Protein AF-A0A3B9J6P8-F1 (afdb_monomer_lite)

Radius of gyration: 51.51 Å; chains: 1; bounding box: 98×32×137 Å

Structure (mmCIF, N/CA/C/O backbone):
data_AF-A0A3B9J6P8-F1
#
_entry.id   AF-A0A3B9J6P8-F1
#
loop_
_atom_site.group_PDB
_atom_site.id
_atom_site.type_symbol
_atom_site.label_atom_id
_atom_site.label_alt_id
_atom_site.label_comp_id
_atom_site.label_asym_id
_atom_site.label_entity_id
_atom_site.label_seq_id
_atom_site.pdbx_PDB_ins_code
_atom_site.Cartn_x
_atom_site.Cartn_y
_atom_site.Cartn_z
_atom_site.occupancy
_atom_site.B_iso_or_equiv
_atom_site.auth_seq_id
_atom_site.auth_comp_id
_atom_site.auth_asym_id
_atom_site.auth_atom_id
_atom_site.pdbx_PDB_model_num
ATOM 1 N N . LEU A 1 1 ? -4.010 6.032 -3.153 1.00 83.81 1 LEU A N 1
ATOM 2 C CA . LEU A 1 1 ? -2.867 5.109 -3.353 1.00 83.81 1 LEU A CA 1
ATOM 3 C C . LEU A 1 1 ? -3.233 3.977 -4.301 1.00 83.81 1 LEU A C 1
ATOM 5 O O . LEU A 1 1 ? -2.579 3.874 -5.319 1.00 83.81 1 LEU A O 1
ATOM 9 N N . GLN A 1 2 ? -4.322 3.237 -4.071 1.00 87.56 2 GLN A N 1
ATOM 10 C CA . GLN A 1 2 ? -4.786 2.187 -4.998 1.00 87.56 2 GLN A CA 1
ATOM 11 C C . GLN A 1 2 ? -5.022 2.677 -6.438 1.00 87.56 2 GLN A C 1
ATOM 13 O O . GLN A 1 2 ? -4.562 2.046 -7.379 1.00 87.56 2 GLN A O 1
ATOM 18 N N . ASP A 1 3 ? -5.661 3.837 -6.624 1.00 93.69 3 ASP A N 1
ATOM 19 C CA . ASP A 1 3 ? -5.837 4.402 -7.973 1.00 93.69 3 ASP A CA 1
ATOM 20 C C . ASP A 1 3 ? -4.525 4.864 -8.614 1.00 93.69 3 ASP A C 1
ATOM 22 O O . ASP A 1 3 ? -4.434 4.914 -9.834 1.00 93.69 3 ASP A O 1
ATOM 26 N N . ARG A 1 4 ? -3.525 5.239 -7.802 1.00 89.88 4 ARG A N 1
ATOM 27 C CA . ARG A 1 4 ? -2.183 5.579 -8.297 1.00 89.88 4 ARG A CA 1
ATOM 28 C C . ARG A 1 4 ? -1.447 4.306 -8.707 1.00 89.88 4 ARG A C 1
ATOM 30 O O . ARG A 1 4 ? -0.990 4.246 -9.832 1.00 89.88 4 ARG A O 1
ATOM 37 N N . LEU A 1 5 ? -1.467 3.274 -7.865 1.00 93.62 5 LEU A N 1
ATOM 38 C CA . LEU A 1 5 ? -0.917 1.950 -8.160 1.00 93.62 5 LEU A CA 1
ATOM 39 C C . LEU A 1 5 ? -1.495 1.370 -9.458 1.00 93.62 5 LEU A C 1
ATOM 41 O O . LEU A 1 5 ? -0.743 1.018 -10.352 1.00 93.62 5 LEU A O 1
ATOM 45 N N . LYS A 1 6 ? -2.821 1.403 -9.636 1.00 94.88 6 LYS A N 1
ATOM 46 C CA . LYS A 1 6 ? -3.465 0.956 -10.885 1.00 94.88 6 LYS A CA 1
ATOM 47 C C . LYS A 1 6 ? -3.073 1.770 -12.118 1.00 94.88 6 LYS A C 1
ATOM 49 O O . LYS A 1 6 ? -3.247 1.288 -13.234 1.00 94.88 6 LYS A O 1
ATOM 54 N N . ARG A 1 7 ? -2.666 3.032 -11.949 1.00 95.50 7 ARG A N 1
ATOM 55 C CA . ARG A 1 7 ? -2.154 3.848 -13.058 1.00 95.50 7 ARG A CA 1
ATOM 56 C C . ARG A 1 7 ? -0.721 3.456 -13.385 1.00 95.50 7 ARG A C 1
ATOM 58 O O . ARG A 1 7 ? -0.474 3.141 -14.539 1.00 95.50 7 ARG A O 1
ATOM 65 N N . GLU A 1 8 ? 0.142 3.360 -12.380 1.00 94.31 8 GLU A N 1
ATOM 66 C CA . GLU A 1 8 ? 1.531 2.912 -12.543 1.00 94.31 8 GLU A CA 1
ATOM 67 C C . GLU A 1 8 ? 1.624 1.511 -13.157 1.00 94.31 8 GLU A C 1
ATOM 69 O O . GLU A 1 8 ? 2.434 1.282 -14.037 1.00 94.31 8 GLU A O 1
ATOM 74 N N . GLU A 1 9 ? 0.754 0.567 -12.782 1.00 93.50 9 GLU A N 1
ATOM 75 C CA . GLU A 1 9 ? 0.711 -0.765 -13.410 1.00 93.50 9 GLU A CA 1
ATOM 76 C C . GLU A 1 9 ? 0.417 -0.693 -14.919 1.00 93.50 9 GLU A C 1
ATOM 78 O O . GLU A 1 9 ? 0.958 -1.465 -15.719 1.00 93.50 9 GLU A O 1
ATOM 83 N N . ARG A 1 10 ? -0.449 0.242 -15.329 1.00 96.31 10 ARG A N 1
ATOM 84 C CA . ARG A 1 10 ? -0.755 0.469 -16.747 1.00 96.31 10 ARG A CA 1
ATOM 85 C C . ARG A 1 10 ? 0.401 1.162 -17.455 1.00 96.31 10 ARG A C 1
ATOM 87 O O . ARG A 1 10 ? 0.676 0.795 -18.592 1.00 96.31 10 ARG A O 1
ATOM 94 N N . GLU A 1 11 ? 1.039 2.133 -16.807 1.00 93.75 11 GLU A N 1
ATOM 95 C CA . GLU A 1 11 ? 2.226 2.824 -17.325 1.00 93.75 11 GLU A CA 1
ATOM 96 C C . GLU A 1 11 ? 3.387 1.840 -17.484 1.00 93.75 11 GLU A C 1
ATOM 98 O O . GLU A 1 11 ? 3.867 1.675 -18.596 1.00 93.75 11 GLU A O 1
ATOM 103 N N . LEU A 1 12 ? 3.693 1.023 -16.471 1.00 96.56 12 LEU A N 1
ATOM 104 C CA . LEU A 1 12 ? 4.683 -0.055 -16.551 1.00 96.56 12 LEU A CA 1
ATOM 105 C C . LEU A 1 12 ? 4.418 -0.996 -17.733 1.00 96.56 12 LEU A C 1
ATOM 107 O O . LEU A 1 12 ? 5.342 -1.396 -18.438 1.00 96.56 12 LEU A O 1
ATOM 111 N N . THR A 1 13 ? 3.153 -1.356 -17.969 1.00 95.94 13 THR A N 1
ATOM 112 C CA . THR A 1 13 ? 2.787 -2.200 -19.116 1.00 95.94 13 THR A CA 1
ATOM 113 C C . THR A 1 13 ? 3.121 -1.512 -20.443 1.00 95.94 13 THR A C 1
ATOM 115 O O . THR A 1 13 ? 3.618 -2.160 -21.364 1.00 95.94 13 THR A O 1
ATOM 118 N N . GLN A 1 14 ? 2.857 -0.209 -20.556 1.00 95.44 14 GLN A N 1
ATOM 119 C CA . GLN A 1 14 ? 3.177 0.580 -21.748 1.00 95.44 14 GLN A CA 1
ATOM 120 C C . GLN A 1 14 ? 4.691 0.739 -21.922 1.00 95.44 14 GLN A C 1
ATOM 122 O O . GLN A 1 14 ? 5.202 0.454 -23.006 1.00 95.44 14 GLN A O 1
ATOM 127 N N . ASP A 1 15 ? 5.407 1.081 -20.852 1.00 95.06 15 ASP A N 1
ATOM 128 C CA . ASP A 1 15 ? 6.862 1.247 -20.836 1.00 95.06 15 ASP A CA 1
ATOM 129 C C . ASP A 1 15 ? 7.568 -0.056 -21.227 1.00 95.06 15 ASP A C 1
ATOM 131 O O . ASP A 1 15 ? 8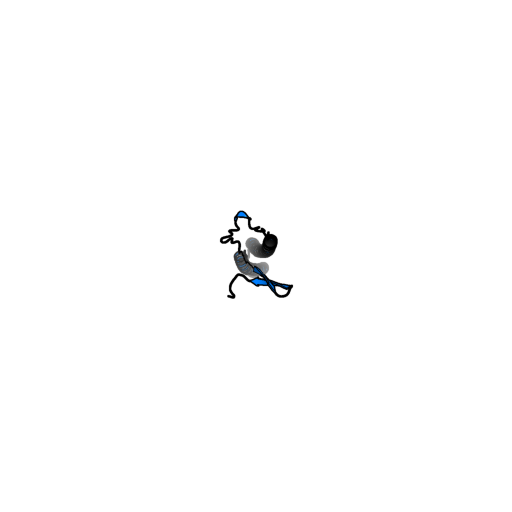.531 -0.054 -21.993 1.00 95.06 15 ASP A O 1
ATOM 135 N N . GLN A 1 16 ? 7.058 -1.203 -20.764 1.00 95.69 16 GLN A N 1
ATOM 136 C CA . GLN A 1 16 ? 7.595 -2.519 -21.107 1.00 95.69 16 GLN A CA 1
ATOM 137 C C . GLN A 1 16 ? 7.430 -2.826 -22.600 1.00 95.69 16 GLN A C 1
ATOM 139 O O . GLN A 1 16 ? 8.340 -3.378 -23.227 1.00 95.69 16 GLN A O 1
ATOM 144 N N . VAL A 1 17 ? 6.278 -2.468 -23.177 1.00 97.12 17 VAL A N 1
ATOM 145 C CA . VAL A 1 17 ? 6.027 -2.604 -24.618 1.00 97.12 17 VAL A CA 1
ATOM 146 C C . VAL A 1 17 ? 6.960 -1.689 -25.407 1.00 97.12 17 VAL A C 1
ATOM 148 O O . VAL A 1 17 ? 7.572 -2.145 -26.374 1.00 97.12 17 VAL A O 1
ATOM 151 N N . GLU A 1 18 ? 7.116 -0.433 -24.990 1.00 94.19 18 GLU A N 1
ATOM 152 C CA . GLU A 1 18 ? 8.016 0.522 -25.637 1.00 94.19 18 GLU A CA 1
ATOM 153 C C . GLU A 1 18 ? 9.482 0.074 -25.557 1.00 94.19 18 GLU A C 1
ATOM 155 O O . GLU A 1 18 ? 10.196 0.089 -26.563 1.00 94.19 18 GLU A O 1
ATOM 160 N N . TYR A 1 19 ? 9.933 -0.393 -24.392 1.00 96.00 19 TYR A N 1
ATOM 161 C CA . TYR A 1 19 ? 11.274 -0.934 -24.206 1.00 96.00 19 TYR A CA 1
ATOM 162 C C . TYR A 1 19 ? 11.535 -2.127 -25.130 1.00 96.00 19 TYR A C 1
ATOM 164 O O . TYR A 1 19 ? 12.565 -2.171 -25.808 1.00 96.00 19 TYR A O 1
ATOM 172 N N . GLU A 1 20 ? 10.603 -3.081 -25.208 1.00 95.56 20 GLU A N 1
ATOM 173 C CA . GLU A 1 20 ? 10.752 -4.233 -26.097 1.00 95.56 20 GLU A CA 1
ATOM 174 C C . GLU A 1 20 ? 10.767 -3.813 -27.572 1.00 95.56 20 GLU A C 1
ATOM 176 O O . GLU A 1 20 ? 11.619 -4.293 -28.324 1.00 95.56 20 GLU A O 1
ATOM 181 N N . GLN A 1 21 ? 9.917 -2.867 -27.990 1.00 95.50 21 GLN A N 1
ATOM 182 C CA . GLN A 1 21 ? 9.957 -2.302 -29.344 1.00 95.50 21 GLN A CA 1
ATOM 183 C C . GLN A 1 21 ? 11.319 -1.664 -29.652 1.00 95.50 21 GLN A C 1
ATOM 185 O O . GLN A 1 21 ? 11.966 -2.049 -30.629 1.00 95.50 21 GLN A O 1
ATOM 190 N N . ARG A 1 22 ? 11.821 -0.774 -28.787 1.00 92.81 22 ARG A N 1
ATOM 191 C CA . ARG A 1 22 ? 13.132 -0.119 -28.962 1.00 92.81 22 ARG A CA 1
ATOM 192 C C . ARG A 1 22 ? 14.288 -1.122 -28.980 1.00 92.81 22 ARG A C 1
ATOM 194 O O . ARG A 1 22 ? 15.213 -0.999 -29.781 1.00 92.81 22 ARG A O 1
ATOM 201 N N . LYS A 1 23 ? 14.212 -2.178 -28.172 1.00 93.56 23 LYS A N 1
ATOM 202 C CA . LYS A 1 23 ? 15.186 -3.281 -28.146 1.00 93.56 23 LYS A CA 1
ATOM 203 C C . LYS A 1 23 ? 15.147 -4.139 -29.413 1.00 93.56 23 LYS A C 1
ATOM 205 O O . LYS A 1 23 ? 16.179 -4.661 -29.842 1.00 93.56 23 LYS A O 1
ATOM 210 N N . TRP A 1 24 ? 13.978 -4.338 -30.022 1.00 93.31 24 TRP A N 1
ATOM 211 C CA . TRP A 1 24 ? 13.874 -4.967 -31.344 1.00 93.31 24 TRP A CA 1
ATOM 212 C C . TRP A 1 24 ? 14.459 -4.070 -32.437 1.00 93.31 24 TRP A C 1
ATOM 214 O O . TRP A 1 24 ? 15.231 -4.556 -33.266 1.00 93.31 24 TRP A O 1
ATOM 224 N N . GLU A 1 25 ? 14.176 -2.767 -32.402 1.00 89.06 25 GLU A N 1
ATOM 225 C CA . GLU A 1 25 ? 14.756 -1.793 -33.333 1.00 89.06 25 GLU A CA 1
ATOM 226 C C . GLU A 1 25 ? 16.282 -1.709 -33.226 1.00 89.06 25 GLU A C 1
ATOM 228 O O . GLU A 1 25 ? 16.973 -1.633 -34.244 1.00 89.06 25 GLU A O 1
ATOM 233 N N . GLU A 1 26 ? 16.827 -1.750 -32.010 1.00 89.25 26 GLU A N 1
ATOM 234 C CA . GLU A 1 26 ? 18.269 -1.761 -31.769 1.00 89.25 26 GLU A CA 1
ATOM 235 C C . GLU A 1 26 ? 18.925 -3.008 -32.372 1.00 89.25 26 GLU A C 1
ATOM 237 O O . GLU A 1 26 ? 19.916 -2.887 -33.095 1.00 89.25 26 GLU A O 1
ATOM 242 N N . ARG A 1 27 ? 18.332 -4.192 -32.159 1.00 88.88 27 ARG A N 1
ATOM 243 C CA . ARG A 1 27 ? 18.803 -5.461 -32.742 1.00 88.88 27 ARG A CA 1
ATOM 244 C C . ARG A 1 27 ? 18.759 -5.454 -34.268 1.00 88.88 27 ARG A C 1
ATOM 246 O O . ARG A 1 27 ? 19.737 -5.846 -34.904 1.00 88.88 27 ARG A O 1
ATOM 253 N N . GLY A 1 28 ? 17.658 -4.984 -34.857 1.00 86.88 28 GLY A N 1
ATOM 254 C CA . GLY A 1 28 ? 17.525 -4.858 -36.310 1.00 86.88 28 GLY A CA 1
ATOM 255 C C . GLY A 1 28 ? 18.555 -3.889 -36.890 1.00 86.88 28 GLY A C 1
ATOM 256 O O . GLY A 1 28 ? 19.238 -4.202 -37.864 1.00 86.88 28 GLY A O 1
ATOM 257 N N . ASN A 1 29 ? 18.752 -2.745 -36.234 1.00 81.31 29 ASN A N 1
ATOM 258 C CA . ASN A 1 29 ? 19.746 -1.765 -36.650 1.00 81.31 29 ASN A CA 1
ATOM 259 C C . ASN A 1 29 ? 21.170 -2.340 -36.561 1.00 81.31 29 ASN A C 1
ATOM 261 O O . ASN A 1 29 ? 21.941 -2.146 -37.497 1.00 81.31 29 ASN A O 1
ATOM 265 N N . LEU A 1 30 ? 21.504 -3.078 -35.493 1.00 82.62 30 LEU A N 1
ATOM 266 C CA . LEU A 1 30 ? 22.800 -3.751 -35.323 1.00 82.62 30 LEU A CA 1
ATOM 267 C C . LEU A 1 30 ? 23.078 -4.763 -36.446 1.00 82.62 30 LEU A C 1
ATOM 269 O O . LEU A 1 30 ? 24.187 -4.794 -36.982 1.00 82.62 30 LEU A O 1
ATOM 273 N N . ALA A 1 31 ? 22.067 -5.533 -36.855 1.00 85.75 31 ALA A N 1
ATOM 274 C CA . ALA A 1 31 ? 22.174 -6.457 -37.983 1.00 85.75 31 ALA A CA 1
ATOM 275 C C . ALA A 1 31 ? 22.442 -5.726 -39.313 1.00 85.75 31 ALA A C 1
ATOM 277 O O . ALA A 1 31 ? 23.321 -6.133 -40.073 1.00 85.75 31 ALA A O 1
ATOM 278 N N . GLU A 1 32 ? 21.751 -4.610 -39.572 1.00 80.06 32 GLU A N 1
ATOM 279 C CA . GLU A 1 32 ? 21.990 -3.778 -40.762 1.00 80.06 32 GLU A CA 1
ATOM 280 C C . GLU A 1 32 ? 23.409 -3.190 -40.795 1.00 80.06 32 GLU A C 1
ATOM 282 O O . GLU A 1 32 ? 24.016 -3.085 -41.860 1.00 80.06 32 GLU A O 1
ATOM 287 N N . ILE A 1 33 ? 23.966 -2.823 -39.638 1.00 81.62 33 ILE A N 1
ATOM 288 C CA . ILE A 1 33 ? 25.347 -2.332 -39.538 1.00 81.62 33 ILE A CA 1
ATOM 289 C C . ILE A 1 33 ? 26.331 -3.447 -39.860 1.00 81.62 33 ILE A C 1
ATOM 291 O O . ILE A 1 33 ? 27.233 -3.225 -40.667 1.00 81.62 33 ILE A O 1
ATOM 295 N N . GLY A 1 34 ? 26.129 -4.637 -39.285 1.00 82.50 34 GLY A N 1
ATOM 296 C CA . GLY A 1 34 ? 26.920 -5.822 -39.609 1.00 82.50 34 GLY A CA 1
ATOM 297 C C . GLY A 1 34 ? 26.922 -6.088 -41.114 1.00 82.50 34 GLY A C 1
ATOM 298 O O . GLY A 1 34 ? 27.988 -6.157 -41.718 1.00 82.50 34 GLY A O 1
ATOM 299 N N . ALA A 1 35 ? 25.745 -6.107 -41.745 1.00 83.50 35 ALA A N 1
ATOM 300 C CA . ALA A 1 35 ? 25.618 -6.248 -43.197 1.00 83.50 35 ALA A CA 1
ATOM 301 C C . ALA A 1 35 ? 26.368 -5.145 -43.972 1.00 83.50 35 ALA A C 1
ATOM 303 O O . ALA A 1 35 ? 27.085 -5.444 -44.930 1.00 83.50 35 ALA A O 1
ATOM 304 N N . SER A 1 36 ? 26.284 -3.887 -43.518 1.00 78.88 36 SER A N 1
ATOM 305 C CA . SER A 1 36 ? 26.961 -2.754 -44.165 1.00 78.88 36 SER A CA 1
ATOM 306 C C . SER A 1 36 ? 28.493 -2.828 -44.092 1.00 78.88 36 SER A C 1
ATOM 308 O O . SER A 1 36 ? 29.165 -2.375 -45.019 1.00 78.88 36 SER A O 1
ATOM 310 N N . VAL A 1 37 ? 29.054 -3.435 -43.036 1.00 82.81 37 VAL A N 1
ATOM 311 C CA . VAL A 1 37 ? 30.502 -3.684 -42.893 1.00 82.81 37 VAL A CA 1
ATOM 312 C C . VAL A 1 37 ? 30.977 -4.747 -43.889 1.00 82.81 37 VAL A C 1
ATOM 314 O O . VAL A 1 37 ? 32.082 -4.637 -44.414 1.00 82.81 37 VAL A O 1
ATOM 317 N N . PHE A 1 38 ? 30.122 -5.715 -44.230 1.00 84.62 38 PHE A N 1
ATOM 318 C CA . PHE A 1 38 ? 30.382 -6.723 -45.267 1.00 84.62 38 PHE A CA 1
ATOM 319 C C . PHE A 1 38 ? 30.033 -6.255 -46.693 1.00 84.62 38 PHE A C 1
ATOM 321 O O . PHE A 1 38 ? 30.030 -7.058 -47.624 1.00 84.62 38 PHE A O 1
ATOM 328 N N . GLY A 1 39 ? 29.745 -4.964 -46.892 1.00 76.44 39 GLY A N 1
ATOM 329 C CA . GLY A 1 39 ? 29.446 -4.390 -48.209 1.00 76.44 39 GLY A CA 1
ATOM 330 C C . GLY A 1 39 ? 28.025 -4.651 -48.721 1.00 76.44 39 GLY A C 1
ATOM 331 O O . GLY A 1 39 ? 27.720 -4.313 -49.863 1.00 76.44 39 GLY A O 1
ATOM 332 N N . ILE A 1 40 ? 27.140 -5.210 -47.890 1.00 78.19 40 ILE A N 1
ATOM 333 C CA . ILE A 1 40 ? 25.738 -5.467 -48.228 1.00 78.19 40 ILE A CA 1
ATOM 334 C C . ILE A 1 40 ? 24.882 -4.311 -47.686 1.00 78.19 40 ILE A C 1
ATOM 336 O O . ILE A 1 40 ? 24.722 -4.147 -46.479 1.00 78.19 40 ILE A O 1
ATOM 340 N N . GLY A 1 41 ? 24.306 -3.501 -48.581 1.00 76.00 41 GLY A N 1
ATOM 341 C CA . GLY A 1 41 ? 23.376 -2.418 -48.226 1.00 76.00 41 GLY A CA 1
ATOM 342 C C . GLY A 1 41 ? 24.005 -1.020 -48.098 1.00 76.00 41 GLY A C 1
ATOM 343 O O . GLY A 1 41 ? 25.069 -0.737 -48.644 1.00 76.00 41 GLY A O 1
ATOM 344 N N . ARG A 1 42 ? 23.298 -0.093 -47.430 1.00 76.56 42 ARG A N 1
ATOM 345 C CA . ARG A 1 42 ? 23.708 1.323 -47.289 1.00 76.56 42 ARG A CA 1
ATOM 346 C C . ARG A 1 42 ? 24.636 1.520 -46.084 1.00 76.56 42 ARG A C 1
ATOM 348 O O . ARG A 1 42 ? 24.393 0.958 -45.021 1.00 76.56 42 ARG A O 1
ATOM 355 N N . LYS A 1 43 ? 25.648 2.391 -46.219 1.00 73.44 43 LYS A N 1
ATOM 356 C CA . LYS A 1 43 ? 26.529 2.794 -45.106 1.00 73.44 43 LYS A CA 1
ATOM 357 C C . LYS A 1 43 ? 25.710 3.474 -44.003 1.00 73.44 43 LYS A C 1
ATOM 359 O O . LYS A 1 43 ? 25.051 4.479 -44.265 1.00 73.44 43 LYS A O 1
ATOM 364 N N . LYS A 1 44 ? 25.764 2.949 -42.777 1.00 72.81 44 LYS A N 1
ATOM 365 C CA . LYS A 1 44 ? 25.110 3.548 -41.603 1.00 72.81 44 LYS A CA 1
ATOM 366 C C . LYS A 1 44 ? 26.102 4.308 -40.726 1.00 72.81 44 LYS A C 1
ATOM 368 O O . LYS A 1 44 ? 27.239 3.884 -40.551 1.00 72.81 44 LYS A O 1
ATOM 373 N N . SER A 1 45 ? 25.652 5.433 -40.163 1.00 76.50 45 SER A N 1
ATOM 374 C CA . SER A 1 45 ? 26.449 6.241 -39.233 1.00 76.50 45 SER A CA 1
ATOM 375 C C . SER A 1 45 ? 26.497 5.607 -37.841 1.00 76.50 45 SER A C 1
ATOM 377 O O . SER A 1 45 ? 25.470 5.165 -37.321 1.00 76.50 45 SER A O 1
ATOM 379 N N . LEU A 1 46 ? 27.673 5.625 -37.208 1.00 76.06 46 LEU A N 1
ATOM 380 C CA . LEU A 1 46 ? 27.869 5.212 -35.813 1.00 76.06 46 LEU A CA 1
ATOM 381 C C . LEU A 1 46 ? 27.142 6.148 -34.829 1.00 76.06 46 LEU A C 1
ATOM 383 O O . LEU A 1 46 ? 26.646 5.700 -33.799 1.00 76.06 46 LEU A O 1
ATOM 387 N N . THR A 1 47 ? 27.003 7.435 -35.166 1.00 79.38 47 THR A N 1
ATOM 388 C CA . THR A 1 47 ? 26.365 8.438 -34.292 1.00 79.38 47 THR A CA 1
ATOM 389 C C . THR A 1 47 ? 24.887 8.139 -34.044 1.00 79.38 47 THR A C 1
ATOM 391 O O . THR A 1 47 ? 24.417 8.223 -32.913 1.00 79.38 47 THR A O 1
ATOM 394 N N . THR A 1 48 ? 24.166 7.694 -35.075 1.00 80.12 48 THR A N 1
ATOM 395 C CA . THR A 1 48 ? 22.753 7.298 -34.979 1.00 80.12 48 THR A CA 1
ATOM 396 C C . THR A 1 48 ? 22.547 6.108 -34.036 1.00 80.12 48 THR A C 1
ATOM 398 O O . THR A 1 48 ? 21.498 5.995 -33.408 1.00 80.12 48 THR A O 1
ATOM 401 N N . GLN A 1 49 ? 23.538 5.223 -33.904 1.00 78.50 49 GLN A N 1
ATOM 402 C CA . GLN A 1 49 ? 23.452 4.051 -33.027 1.00 78.50 49 GLN A CA 1
ATOM 403 C C . GLN A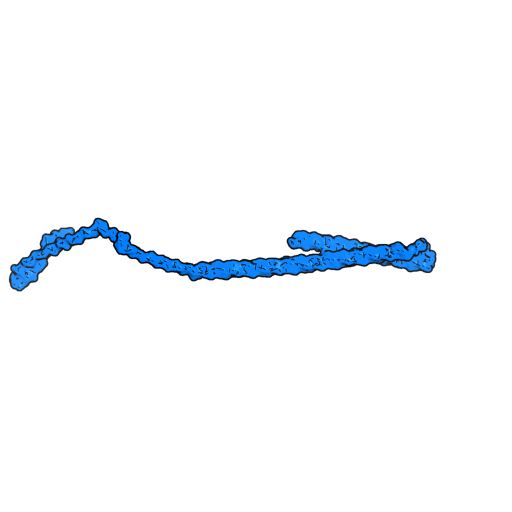 1 49 ? 23.555 4.430 -31.560 1.00 78.50 49 GLN A C 1
ATOM 405 O O . GLN A 1 49 ? 22.789 3.922 -30.748 1.00 78.50 49 GLN A O 1
ATOM 410 N N . LEU A 1 50 ? 24.465 5.352 -31.234 1.00 85.88 50 LEU A N 1
ATOM 411 C CA . LEU A 1 50 ? 24.623 5.858 -29.873 1.00 85.88 50 LEU A CA 1
ATOM 412 C C . LEU A 1 50 ? 23.322 6.499 -29.383 1.00 85.88 50 LEU A C 1
ATOM 414 O O . LEU A 1 50 ? 22.899 6.255 -28.257 1.00 85.88 50 LEU A O 1
ATOM 418 N N . THR A 1 51 ? 22.641 7.256 -30.250 1.00 87.06 51 THR A N 1
ATOM 419 C CA . THR A 1 51 ? 21.325 7.819 -29.930 1.00 87.06 51 THR A CA 1
ATOM 420 C C . THR A 1 51 ? 20.276 6.731 -29.696 1.00 87.06 51 THR A C 1
ATOM 422 O O . THR A 1 51 ? 19.531 6.830 -28.727 1.00 87.06 51 THR A O 1
ATOM 425 N N . LYS A 1 52 ? 20.221 5.689 -30.537 1.00 87.94 52 LYS A N 1
ATOM 426 C CA . LYS A 1 52 ? 19.266 4.576 -30.381 1.00 87.94 52 LYS A CA 1
ATOM 427 C C . LYS A 1 52 ? 19.498 3.773 -29.105 1.00 87.94 52 LYS A C 1
ATOM 429 O O . LYS A 1 52 ? 18.554 3.573 -28.357 1.00 87.94 52 LYS A O 1
ATOM 434 N N . ASN A 1 53 ? 20.745 3.412 -28.814 1.00 89.44 53 ASN A N 1
ATOM 435 C CA . ASN A 1 53 ? 21.095 2.725 -27.572 1.00 89.44 53 ASN A CA 1
ATOM 436 C C . ASN A 1 53 ? 20.718 3.586 -26.354 1.00 89.44 53 ASN A C 1
ATOM 438 O O . ASN A 1 53 ? 20.036 3.109 -25.455 1.00 89.44 53 ASN A O 1
ATOM 442 N N . ARG A 1 54 ? 21.025 4.895 -26.368 1.00 92.50 54 ARG A N 1
ATOM 443 C CA . ARG A 1 54 ? 20.578 5.820 -25.310 1.00 92.50 54 ARG A CA 1
ATOM 444 C C . ARG A 1 54 ? 19.058 5.791 -25.121 1.00 92.50 54 ARG A C 1
ATOM 446 O O . ARG A 1 54 ? 18.599 5.794 -23.986 1.00 92.50 54 ARG A O 1
ATOM 453 N N . MET A 1 55 ? 18.286 5.764 -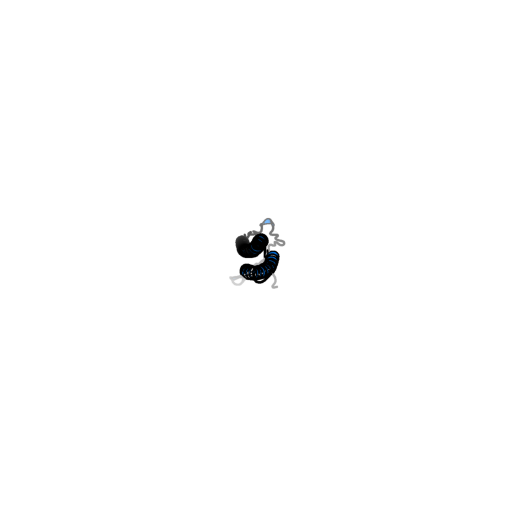26.206 1.00 92.75 55 MET A N 1
ATOM 454 C CA . MET A 1 55 ? 16.823 5.676 -26.143 1.00 92.75 55 MET A CA 1
ATOM 455 C C . MET A 1 55 ? 16.342 4.337 -25.566 1.00 92.75 55 MET A C 1
ATOM 457 O O . MET A 1 55 ? 15.417 4.342 -24.758 1.00 92.75 55 MET A O 1
ATOM 461 N N . THR A 1 56 ? 16.970 3.209 -25.915 1.00 93.88 56 THR A N 1
ATOM 462 C CA . THR A 1 56 ? 16.667 1.905 -25.298 1.00 93.88 56 THR A CA 1
ATOM 463 C C . THR A 1 56 ? 16.982 1.907 -23.801 1.00 93.88 56 THR A C 1
ATOM 465 O O . THR A 1 56 ? 16.174 1.439 -23.003 1.00 93.88 56 THR A O 1
ATOM 468 N N . GLN A 1 57 ? 18.139 2.452 -23.405 1.00 94.06 57 GLN A N 1
ATOM 469 C CA . GLN A 1 57 ? 18.524 2.561 -21.993 1.00 94.06 57 GLN A CA 1
ATOM 470 C C . GLN A 1 57 ? 17.575 3.466 -21.213 1.00 94.06 57 GLN A C 1
ATOM 472 O O . GLN A 1 57 ? 17.232 3.148 -20.081 1.00 94.06 57 GLN A O 1
ATOM 477 N N . GLN A 1 58 ? 17.123 4.563 -21.825 1.00 95.06 58 GLN A N 1
ATOM 478 C CA . GLN A 1 58 ? 16.133 5.446 -21.222 1.00 95.06 58 GLN A CA 1
ATOM 479 C C . GLN A 1 58 ? 14.823 4.694 -20.952 1.00 95.06 58 GLN A C 1
ATOM 481 O O . GLN A 1 58 ? 14.395 4.652 -19.811 1.00 95.06 58 GLN A O 1
ATOM 486 N N . SER A 1 59 ? 14.272 3.983 -21.940 1.00 94.44 59 SER A N 1
ATOM 487 C CA . SER A 1 59 ? 13.040 3.204 -21.729 1.00 94.44 59 SER A CA 1
ATOM 488 C C . SER A 1 59 ? 13.209 2.051 -20.739 1.00 94.44 59 SER A C 1
ATOM 490 O O . SER A 1 59 ? 12.261 1.684 -20.058 1.00 94.44 59 SER A O 1
ATOM 492 N N . LYS A 1 60 ? 14.416 1.484 -20.613 1.00 95.69 60 LYS A N 1
ATOM 493 C CA . LYS A 1 60 ? 14.716 0.520 -19.545 1.00 95.69 60 LYS A CA 1
ATOM 494 C C . LYS A 1 60 ? 14.636 1.171 -18.164 1.00 95.69 60 LYS A C 1
ATOM 496 O O . LYS A 1 60 ? 14.103 0.568 -17.241 1.00 95.69 60 LYS A O 1
ATOM 501 N N . ALA A 1 61 ? 15.190 2.375 -18.031 1.00 96.81 61 ALA A N 1
ATOM 502 C CA . ALA A 1 61 ? 15.143 3.134 -16.789 1.00 96.81 61 ALA A CA 1
ATOM 503 C C . ALA A 1 61 ? 13.703 3.527 -16.431 1.00 96.81 61 ALA A C 1
ATOM 505 O O . ALA A 1 61 ? 13.338 3.426 -15.264 1.00 96.81 61 ALA A O 1
ATOM 506 N N . ASP A 1 62 ? 12.885 3.883 -17.425 1.00 94.81 62 ASP A N 1
ATOM 507 C CA . ASP A 1 62 ? 11.465 4.196 -17.236 1.00 94.81 62 ASP A CA 1
ATOM 508 C C . ASP A 1 62 ? 10.707 2.970 -16.674 1.00 94.81 62 ASP A C 1
ATOM 510 O O . ASP A 1 62 ? 10.067 3.065 -15.629 1.00 94.81 62 ASP A O 1
ATOM 514 N N . VAL A 1 63 ? 10.904 1.775 -17.255 1.00 96.69 63 VAL A N 1
ATOM 515 C CA . VAL A 1 63 ? 10.355 0.505 -16.727 1.00 96.69 63 VAL A CA 1
ATOM 516 C C . VAL A 1 63 ? 10.791 0.243 -15.279 1.00 96.69 63 VAL A C 1
ATOM 518 O O . VAL A 1 63 ? 9.977 -0.133 -14.433 1.00 96.69 63 VAL A O 1
ATOM 521 N N . GLU A 1 64 ? 12.082 0.411 -14.978 1.00 96.69 64 GLU A N 1
ATOM 522 C CA . GLU A 1 64 ? 12.617 0.192 -13.629 1.00 96.69 64 GLU A CA 1
ATOM 523 C C . GLU A 1 64 ? 12.032 1.189 -12.619 1.00 96.69 64 GLU A C 1
ATOM 525 O O . GLU A 1 64 ? 11.699 0.800 -11.498 1.00 96.69 64 GLU A O 1
ATOM 530 N N . GLN A 1 65 ? 11.861 2.451 -13.016 1.00 95.56 65 GLN A N 1
ATOM 531 C CA . GLN A 1 65 ? 11.243 3.487 -12.195 1.00 95.56 65 GLN A CA 1
ATOM 532 C C . GLN A 1 65 ? 9.778 3.154 -11.885 1.00 95.56 65 GLN A C 1
ATOM 534 O O . GLN A 1 65 ? 9.392 3.184 -10.714 1.00 95.56 65 GLN A O 1
ATOM 539 N N . SER A 1 66 ? 8.987 2.793 -12.898 1.00 93.88 66 SER A N 1
ATOM 540 C CA . SER A 1 66 ? 7.576 2.418 -12.741 1.00 93.88 66 SER A CA 1
ATOM 541 C C . SER A 1 66 ? 7.432 1.187 -11.831 1.00 93.88 66 SER A C 1
ATOM 543 O O . SER A 1 66 ? 6.618 1.171 -10.905 1.00 93.88 66 SER A O 1
ATOM 545 N N . ALA A 1 67 ? 8.300 0.178 -11.987 1.00 95.88 67 ALA A N 1
ATOM 546 C CA . ALA A 1 67 ? 8.317 -0.998 -11.112 1.00 95.88 67 ALA A CA 1
ATOM 547 C C . ALA A 1 67 ? 8.647 -0.649 -9.646 1.00 95.88 67 ALA A C 1
ATOM 549 O O . ALA A 1 67 ? 7.992 -1.141 -8.723 1.00 95.88 67 ALA A O 1
ATOM 550 N N . GLN A 1 68 ? 9.630 0.228 -9.414 1.00 97.12 68 GLN A N 1
ATOM 551 C CA . GLN A 1 68 ? 9.967 0.704 -8.068 1.00 97.12 68 GLN A CA 1
ATOM 552 C C . GLN A 1 68 ? 8.826 1.520 -7.447 1.00 97.12 68 GLN A C 1
ATOM 554 O O . GLN A 1 68 ? 8.537 1.361 -6.259 1.00 97.12 68 GLN A O 1
ATOM 559 N N . ALA A 1 69 ? 8.152 2.362 -8.233 1.00 95.31 69 ALA A N 1
ATOM 560 C CA . ALA A 1 69 ? 7.013 3.152 -7.775 1.00 95.31 69 ALA A CA 1
ATOM 561 C C . ALA A 1 69 ? 5.845 2.258 -7.329 1.00 95.31 69 ALA A C 1
ATOM 563 O O . ALA A 1 69 ? 5.270 2.481 -6.259 1.00 95.31 69 ALA A O 1
ATOM 564 N N . ILE A 1 70 ? 5.537 1.200 -8.090 1.00 95.94 70 ILE A N 1
ATOM 565 C CA . ILE A 1 70 ? 4.520 0.204 -7.714 1.00 95.94 70 ILE A CA 1
ATOM 566 C C . ILE A 1 70 ? 4.876 -0.439 -6.375 1.00 95.94 70 ILE A C 1
ATOM 568 O O . ILE A 1 70 ? 4.055 -0.417 -5.458 1.00 95.94 70 ILE A O 1
ATOM 572 N N . GLN A 1 71 ? 6.111 -0.927 -6.221 1.00 97.06 71 GLN A N 1
ATOM 573 C CA . GLN A 1 71 ? 6.560 -1.558 -4.979 1.00 97.06 71 GLN A CA 1
ATOM 574 C C . GLN A 1 71 ? 6.433 -0.610 -3.773 1.00 97.06 71 GLN A C 1
ATOM 576 O O . GLN A 1 71 ? 5.984 -1.015 -2.697 1.00 97.06 71 GLN A O 1
ATOM 581 N N . GLN A 1 72 ? 6.786 0.667 -3.941 1.00 96.88 72 GLN A N 1
ATOM 582 C CA . GLN A 1 72 ? 6.615 1.676 -2.894 1.00 96.88 72 GLN A CA 1
ATOM 583 C C . GLN A 1 72 ? 5.139 1.894 -2.544 1.00 96.88 72 GLN A C 1
ATOM 585 O O . GLN A 1 72 ? 4.793 1.998 -1.365 1.00 96.88 72 GLN A O 1
ATOM 590 N N . PHE A 1 73 ? 4.251 1.954 -3.540 1.00 95.75 73 PHE A N 1
ATOM 591 C CA . PHE A 1 73 ? 2.820 2.113 -3.293 1.00 95.75 73 PHE A CA 1
ATOM 592 C C . PHE A 1 73 ? 2.202 0.896 -2.605 1.00 95.75 73 PHE A C 1
ATOM 594 O O . PHE A 1 73 ? 1.370 1.079 -1.714 1.00 95.75 73 PHE A O 1
ATOM 601 N N . GLU A 1 74 ? 2.616 -0.319 -2.956 1.00 95.06 74 GLU A N 1
ATOM 602 C CA . GLU A 1 74 ? 2.194 -1.542 -2.267 1.00 95.06 74 GLU A CA 1
ATOM 603 C C . GLU A 1 74 ? 2.592 -1.514 -0.790 1.00 95.06 74 GLU A C 1
ATOM 605 O O . GLU A 1 74 ? 1.742 -1.708 0.082 1.00 95.06 74 GLU A O 1
ATOM 610 N N . GLN A 1 75 ? 3.854 -1.187 -0.498 1.00 97.12 75 GLN A N 1
ATOM 611 C CA . GLN A 1 75 ? 4.354 -1.078 0.875 1.00 97.12 75 GLN A CA 1
ATOM 612 C C . GLN A 1 75 ? 3.575 -0.037 1.687 1.00 97.12 75 GLN A C 1
ATOM 614 O O . GLN A 1 75 ? 3.123 -0.335 2.792 1.00 97.12 75 GLN A O 1
ATOM 619 N N . GLN A 1 76 ? 3.339 1.151 1.122 1.00 96.00 76 GLN A N 1
ATOM 620 C CA . GLN A 1 76 ? 2.562 2.204 1.786 1.00 96.00 76 GLN A CA 1
ATOM 621 C C . GLN A 1 76 ? 1.118 1.773 2.071 1.00 96.00 76 GLN A C 1
ATOM 623 O O . GLN A 1 76 ? 0.553 2.127 3.106 1.00 96.00 76 GLN A O 1
ATOM 628 N N . ILE A 1 77 ? 0.494 1.018 1.162 1.00 95.75 77 ILE A N 1
ATOM 629 C CA . ILE A 1 77 ? -0.866 0.506 1.366 1.00 95.75 77 ILE A CA 1
ATOM 630 C C . ILE A 1 77 ? -0.891 -0.499 2.520 1.00 95.75 77 ILE A C 1
ATOM 632 O O . ILE A 1 77 ? -1.767 -0.397 3.380 1.00 95.75 77 ILE A O 1
ATOM 636 N N . VAL A 1 78 ? 0.063 -1.431 2.562 1.00 97.06 78 VAL A N 1
ATOM 637 C CA . VAL A 1 78 ? 0.171 -2.427 3.640 1.00 97.06 78 VAL A CA 1
ATOM 638 C C . VAL A 1 78 ? 0.414 -1.748 4.987 1.00 97.06 78 VAL A C 1
ATOM 640 O O . VAL A 1 78 ? -0.274 -2.054 5.961 1.00 97.06 78 VAL A O 1
ATOM 643 N N . GLU A 1 79 ? 1.326 -0.777 5.045 1.00 97.00 79 GLU A N 1
ATOM 644 C CA . GLU A 1 79 ? 1.612 -0.019 6.266 1.00 97.00 79 GLU A CA 1
ATOM 645 C C . GLU A 1 79 ? 0.368 0.726 6.773 1.00 97.00 79 GLU A C 1
ATOM 647 O O . GLU A 1 79 ? 0.023 0.651 7.955 1.00 97.00 79 GLU A O 1
ATOM 652 N N . LEU A 1 80 ? -0.363 1.398 5.879 1.00 96.56 80 LEU A N 1
ATOM 653 C CA . LEU A 1 80 ? -1.597 2.097 6.238 1.00 96.56 80 LEU A CA 1
ATOM 654 C C . LEU A 1 80 ? -2.690 1.144 6.726 1.00 96.56 80 LEU A C 1
ATOM 656 O O . LEU A 1 80 ? -3.429 1.486 7.651 1.00 96.56 80 LEU A O 1
ATOM 660 N N . GLN A 1 81 ? -2.807 -0.043 6.130 1.00 95.44 81 GLN A N 1
ATOM 661 C CA . GLN A 1 81 ? -3.750 -1.064 6.585 1.00 95.44 81 GLN A CA 1
ATOM 662 C C . GLN A 1 81 ? -3.389 -1.579 7.981 1.00 95.44 81 GLN A C 1
ATOM 664 O O . GLN A 1 81 ? -4.271 -1.656 8.839 1.00 95.44 81 GLN A O 1
ATOM 669 N N . ALA A 1 82 ? -2.108 -1.855 8.236 1.00 96.69 82 ALA A N 1
ATOM 670 C CA . ALA A 1 82 ? -1.625 -2.269 9.551 1.00 96.69 82 ALA A CA 1
ATOM 671 C C . ALA A 1 82 ? -1.878 -1.185 10.610 1.00 96.69 82 ALA A C 1
ATOM 673 O O . ALA A 1 82 ? -2.446 -1.463 11.666 1.00 96.69 82 ALA A O 1
ATOM 674 N N . ARG A 1 83 ? -1.552 0.075 10.297 1.00 95.56 83 ARG A N 1
ATOM 675 C CA . ARG A 1 83 ? -1.798 1.213 11.191 1.00 95.56 83 ARG A CA 1
ATOM 676 C C . ARG A 1 83 ? -3.283 1.423 11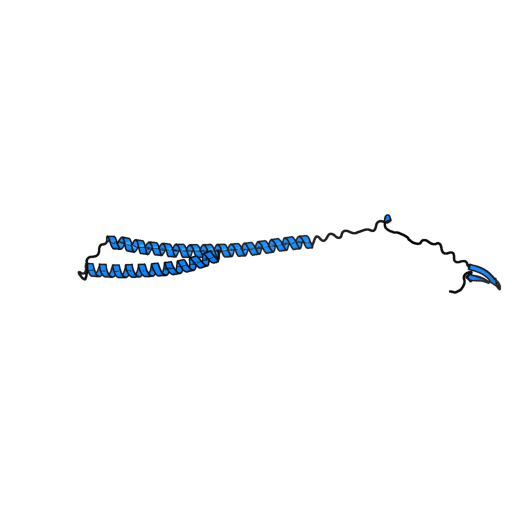.468 1.00 95.56 83 ARG A C 1
ATOM 678 O O . ARG A 1 83 ? -3.665 1.722 12.594 1.00 95.56 83 ARG A O 1
ATOM 685 N N . ARG A 1 84 ? -4.139 1.248 10.458 1.00 95.31 84 ARG A N 1
ATOM 686 C CA . ARG A 1 84 ? -5.594 1.309 10.638 1.00 95.31 84 ARG A CA 1
ATOM 687 C C . ARG A 1 84 ? -6.079 0.230 11.604 1.00 95.31 84 ARG A C 1
ATOM 689 O O . ARG A 1 84 ? -6.893 0.542 12.465 1.00 95.31 84 ARG A O 1
ATOM 696 N N . ALA A 1 85 ? -5.601 -1.006 11.463 1.00 95.19 85 ALA A N 1
ATOM 697 C CA . ALA A 1 85 ? -5.970 -2.097 12.363 1.00 95.19 85 ALA A CA 1
ATOM 698 C C . ALA A 1 85 ? -5.543 -1.799 13.810 1.00 95.19 85 ALA A C 1
ATOM 700 O O . ALA A 1 85 ? -6.354 -1.936 14.719 1.00 95.19 85 ALA A O 1
ATOM 701 N N . GLN A 1 86 ? -4.321 -1.293 14.005 1.00 96.19 86 GLN A N 1
ATOM 702 C CA . GLN A 1 86 ? -3.825 -0.870 15.320 1.00 96.19 86 GLN A CA 1
ATOM 703 C C . GLN A 1 86 ? -4.689 0.230 15.949 1.00 96.19 86 GLN A C 1
ATOM 705 O O . GLN A 1 86 ? -5.043 0.131 17.116 1.00 96.19 86 GLN A O 1
ATOM 710 N N . LEU A 1 87 ? -5.075 1.253 15.179 1.00 95.00 87 LEU A N 1
ATOM 711 C CA . LEU A 1 87 ? -5.918 2.346 15.681 1.00 95.00 87 LEU A CA 1
ATOM 712 C C . LEU A 1 87 ? -7.334 1.887 16.054 1.00 95.00 87 LEU A C 1
ATOM 714 O O . LEU A 1 87 ? -7.930 2.430 16.983 1.00 95.00 87 LEU A O 1
ATOM 718 N N . ILE A 1 88 ? -7.888 0.912 15.327 1.00 95.31 88 ILE A N 1
ATOM 719 C CA . ILE A 1 88 ? -9.186 0.316 15.669 1.00 95.31 88 ILE A CA 1
ATOM 720 C C . ILE A 1 88 ? -9.075 -0.436 16.994 1.00 95.31 88 ILE A C 1
ATOM 722 O O . ILE A 1 88 ? -9.928 -0.246 17.858 1.00 95.31 88 ILE A O 1
ATOM 726 N N . GLU A 1 89 ? -8.021 -1.233 17.171 1.00 94.31 89 GLU A N 1
ATOM 727 C CA . GLU A 1 89 ? -7.794 -1.970 18.415 1.00 94.31 89 GLU A CA 1
ATOM 728 C C . GLU A 1 89 ? -7.596 -1.019 19.598 1.00 94.31 89 GLU A C 1
ATOM 730 O O . GLU A 1 89 ? -8.317 -1.111 20.585 1.00 94.31 89 GLU A O 1
ATOM 735 N N . GLU A 1 90 ? -6.733 -0.011 19.454 1.00 94.19 90 GLU A N 1
ATOM 736 C CA . GLU A 1 90 ? -6.507 1.013 20.480 1.00 94.19 90 GLU A CA 1
ATOM 737 C C . GLU A 1 90 ? -7.808 1.746 20.849 1.00 94.19 90 GLU A C 1
ATOM 739 O O . GLU A 1 90 ? -8.078 2.029 22.019 1.00 94.19 90 GLU A O 1
ATOM 744 N N . SER A 1 91 ? -8.654 2.051 19.859 1.00 92.62 91 SER A N 1
ATOM 745 C CA . SER A 1 91 ? -9.960 2.653 20.121 1.00 92.62 91 SER A CA 1
ATOM 746 C C . SER A 1 91 ? -10.884 1.697 20.873 1.00 92.62 91 SER A C 1
AT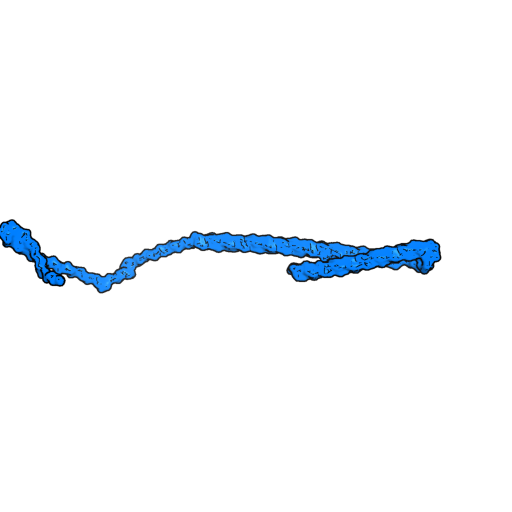OM 748 O O . SER A 1 91 ? -11.576 2.142 21.788 1.00 92.62 91 SER A O 1
ATOM 750 N N . ASN A 1 92 ? -10.926 0.418 20.499 1.00 90.75 92 ASN A N 1
ATOM 751 C CA . ASN A 1 92 ? -11.761 -0.585 21.157 1.00 90.75 92 ASN A CA 1
ATOM 752 C C . ASN A 1 92 ? -11.322 -0.805 22.607 1.00 90.75 92 ASN A C 1
ATOM 754 O O . ASN A 1 92 ? -12.170 -0.809 23.498 1.00 90.75 92 ASN A O 1
ATOM 758 N N . GLU A 1 93 ? -10.017 -0.903 22.861 1.00 91.25 93 GLU A N 1
ATOM 759 C CA . GLU A 1 93 ? -9.448 -1.002 24.208 1.00 91.25 93 GLU A CA 1
ATOM 760 C C . GLU A 1 93 ? -9.828 0.211 25.067 1.00 91.25 93 GLU A C 1
ATOM 762 O O . GLU A 1 93 ? -10.273 0.061 26.209 1.00 91.25 93 GLU A O 1
ATOM 767 N N . ARG A 1 94 ? -9.738 1.426 24.505 1.00 88.25 94 ARG A N 1
ATOM 768 C CA . ARG A 1 94 ? -10.183 2.651 25.188 1.00 88.25 94 ARG A CA 1
ATOM 769 C C . ARG A 1 94 ? -11.669 2.599 25.531 1.00 88.25 94 ARG A C 1
ATOM 771 O O . ARG A 1 94 ? -12.025 2.861 26.680 1.00 88.25 94 ARG A O 1
ATOM 778 N N . TRP A 1 95 ? -12.535 2.228 24.587 1.00 86.62 95 TRP A N 1
ATOM 779 C CA . TRP A 1 95 ? -13.975 2.114 24.846 1.00 86.62 95 TRP A CA 1
ATOM 780 C C . TRP A 1 95 ? -14.293 1.039 25.890 1.00 86.62 95 TRP A C 1
ATOM 782 O O . TRP A 1 95 ? -15.081 1.298 26.799 1.00 86.62 95 TRP A O 1
ATOM 792 N N . ALA A 1 96 ? -13.640 -0.123 25.825 1.00 82.75 96 ALA A N 1
ATOM 793 C CA . ALA A 1 96 ? -13.791 -1.184 26.818 1.00 82.75 96 ALA A CA 1
ATOM 794 C C . ALA A 1 96 ? -13.383 -0.715 28.225 1.00 82.75 96 ALA A C 1
ATOM 796 O O . ALA A 1 96 ? -14.079 -1.001 29.200 1.00 82.75 96 ALA A O 1
ATOM 797 N N . SER A 1 97 ? -12.301 0.063 28.342 1.00 82.50 97 SER A N 1
ATOM 798 C CA . SER A 1 97 ? -11.865 0.608 29.633 1.00 82.50 97 SER A CA 1
ATOM 799 C C . SER A 1 97 ? -12.873 1.587 30.252 1.00 82.50 97 SER A C 1
ATOM 801 O O . SER A 1 97 ? -13.035 1.589 31.469 1.00 82.50 97 SER A O 1
ATOM 803 N N . ILE A 1 98 ? -13.583 2.375 29.433 1.00 80.19 98 ILE A N 1
ATOM 804 C CA . ILE A 1 98 ? -14.593 3.342 29.894 1.00 80.19 98 ILE A CA 1
ATOM 805 C C . ILE A 1 98 ? -15.890 2.631 30.292 1.00 80.19 98 ILE A C 1
ATOM 807 O O . ILE A 1 98 ? -16.472 2.956 31.322 1.00 80.19 98 ILE A O 1
ATOM 811 N N . VAL A 1 99 ? -16.336 1.638 29.515 1.00 71.25 99 VAL A N 1
ATOM 812 C CA . VAL A 1 99 ? -17.556 0.868 29.827 1.00 71.25 99 VAL A CA 1
ATOM 813 C C . VAL A 1 99 ? -17.423 0.120 31.156 1.00 71.25 99 VAL A C 1
ATOM 815 O O . VAL A 1 99 ? -18.393 0.013 31.898 1.00 71.25 99 VAL A O 1
ATOM 818 N N . ASN A 1 100 ? -16.221 -0.340 31.505 1.00 65.75 100 ASN A N 1
ATOM 819 C CA . ASN A 1 100 ? -15.972 -0.986 32.795 1.00 65.75 100 ASN A CA 1
ATOM 820 C C . ASN A 1 100 ? -15.922 -0.005 33.985 1.00 65.75 100 ASN A C 1
ATOM 822 O O . ASN A 1 100 ? -15.918 -0.447 35.130 1.00 65.75 100 ASN A O 1
ATOM 826 N N . GLN A 1 101 ? -15.919 1.312 33.749 1.00 65.81 101 GLN A N 1
ATOM 827 C CA . GLN A 1 101 ? -15.984 2.344 34.794 1.00 65.81 101 GLN A CA 1
ATOM 828 C C . GLN A 1 101 ? -17.429 2.773 35.092 1.00 65.81 101 GLN A C 1
ATOM 830 O O . GLN A 1 101 ? -17.706 3.950 35.332 1.00 65.81 101 GLN A O 1
ATOM 835 N N . ILE A 1 102 ? -18.374 1.826 35.092 1.00 63.25 102 ILE A N 1
ATOM 836 C CA . ILE A 1 102 ? -19.724 2.082 35.603 1.00 63.25 102 ILE A CA 1
ATOM 837 C C . ILE A 1 102 ? -19.611 2.329 37.110 1.00 63.25 102 ILE A C 1
ATOM 839 O O . ILE A 1 102 ? -19.434 1.422 37.917 1.00 63.25 102 ILE A O 1
ATOM 843 N N . SER A 1 103 ? -19.677 3.605 37.471 1.00 61.53 103 SER A N 1
ATOM 844 C CA . SER A 1 103 ? -19.810 4.077 38.842 1.00 61.53 103 SER A CA 1
ATOM 845 C C . SER A 1 103 ? -21.279 3.961 39.241 1.00 61.53 103 SER A C 1
ATOM 847 O O . SER A 1 103 ? -22.105 4.767 38.806 1.00 61.53 103 SER A O 1
ATOM 849 N N . GLU A 1 104 ? -21.613 2.994 40.093 1.00 63.03 104 GLU A N 1
ATOM 850 C CA . GLU A 1 104 ? -22.890 3.009 40.804 1.00 63.03 104 GLU A CA 1
ATOM 851 C C . GLU A 1 104 ? -22.910 4.233 41.724 1.00 63.03 104 GLU A C 1
ATOM 853 O O . GLU A 1 104 ? -22.120 4.339 42.660 1.00 63.03 104 GLU A O 1
ATOM 858 N N . ILE A 1 105 ? -23.789 5.193 41.434 1.00 73.62 105 ILE A N 1
ATOM 859 C CA . ILE A 1 105 ? -24.059 6.315 42.332 1.00 73.62 105 ILE A CA 1
ATOM 860 C C . ILE A 1 105 ? -25.209 5.861 43.239 1.00 73.62 105 ILE A C 1
ATOM 862 O O . ILE A 1 105 ? -26.355 5.847 42.781 1.00 73.62 105 ILE A O 1
ATOM 866 N N . PRO A 1 106 ? -24.956 5.464 44.502 1.00 67.81 106 PRO A N 1
ATOM 867 C CA . PRO A 1 106 ? -26.025 5.072 45.405 1.00 67.81 106 PRO A CA 1
ATOM 868 C C . PRO A 1 106 ? -26.87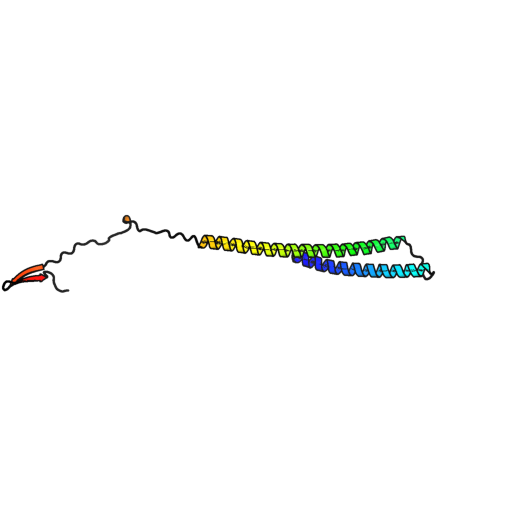5 6.300 45.744 1.00 67.81 106 PRO A C 1
ATOM 870 O O . PRO A 1 106 ? -26.474 7.174 46.517 1.00 67.81 106 PRO A O 1
ATOM 873 N N . LEU A 1 107 ? -28.074 6.369 45.164 1.00 73.06 107 LEU A N 1
ATOM 874 C CA . LEU A 1 107 ? -29.088 7.339 45.556 1.00 73.06 107 LEU A CA 1
ATOM 875 C C . LEU A 1 107 ? -29.685 6.890 46.891 1.00 73.06 107 LEU A C 1
ATOM 877 O O . LEU A 1 107 ? -30.593 6.065 46.944 1.00 73.06 107 LEU A O 1
ATOM 881 N N . THR A 1 108 ? -29.144 7.418 47.988 1.00 74.75 108 THR A N 1
ATOM 882 C CA . THR A 1 108 ? -29.757 7.255 49.308 1.00 74.75 108 THR A CA 1
ATOM 883 C C . THR A 1 108 ? -30.935 8.226 49.421 1.00 74.75 108 THR A C 1
ATOM 885 O O . THR A 1 108 ? -30.728 9.439 49.316 1.00 74.75 108 THR A O 1
ATOM 888 N N . PRO A 1 109 ? -32.178 7.743 49.606 1.00 70.50 109 PRO A N 1
ATOM 889 C CA . PRO A 1 109 ? -33.315 8.636 49.787 1.00 70.50 109 PRO A CA 1
ATOM 890 C C . PRO A 1 109 ? -33.091 9.480 51.045 1.00 70.50 109 PRO A C 1
ATOM 892 O O . PRO A 1 109 ? -32.778 8.956 52.120 1.00 70.50 109 PRO A O 1
ATOM 895 N N . LYS A 1 110 ? -33.221 10.804 50.923 1.00 75.94 110 LYS A N 1
ATOM 896 C CA . LYS A 1 110 ? -33.126 11.697 52.080 1.00 75.94 110 LYS A CA 1
ATOM 897 C C . LYS A 1 110 ? -34.388 11.538 52.917 1.00 75.94 110 LYS A C 1
ATOM 899 O O . LYS A 1 110 ? -35.490 11.510 52.385 1.00 75.94 110 LYS A O 1
ATOM 904 N N . LYS A 1 111 ? -34.240 11.502 54.246 1.00 68.31 111 LYS A N 1
ATOM 905 C CA . LYS A 1 111 ? -35.384 11.436 55.179 1.00 68.31 111 LYS A CA 1
ATOM 906 C C . LYS A 1 111 ? -36.404 12.561 54.956 1.00 68.31 111 LYS A C 1
ATOM 908 O O . LYS A 1 111 ? -37.570 12.382 55.272 1.00 68.31 111 LYS A O 1
ATOM 913 N N . THR A 1 112 ? -35.962 13.692 54.411 1.00 72.19 112 THR A N 1
ATOM 914 C CA . THR A 1 112 ? -36.795 14.848 54.064 1.00 72.19 112 THR A CA 1
ATOM 915 C C . THR A 1 112 ? -37.772 14.585 52.913 1.00 72.19 112 THR A C 1
ATOM 917 O O . THR A 1 112 ? -38.777 15.278 52.835 1.00 72.19 112 THR A O 1
ATOM 920 N N . ASP A 1 113 ? -37.501 13.592 52.060 1.00 67.31 113 ASP A N 1
ATOM 921 C CA . ASP A 1 113 ? -38.329 13.239 50.895 1.00 67.31 113 ASP A CA 1
ATOM 922 C C . ASP A 1 113 ? -39.317 12.091 51.196 1.00 67.31 113 ASP A C 1
ATOM 924 O O . ASP A 1 113 ? -40.004 11.600 50.302 1.00 67.31 113 ASP A O 1
ATOM 928 N N . ILE A 1 114 ? -39.394 11.639 52.455 1.00 73.81 114 ILE A N 1
ATOM 929 C CA . ILE A 1 114 ? -40.379 10.652 52.911 1.00 73.81 114 ILE A CA 1
ATOM 930 C C . ILE A 1 114 ? -41.595 11.416 53.436 1.00 73.81 114 ILE A C 1
ATOM 932 O O . ILE A 1 114 ? -41.607 11.884 54.575 1.00 73.81 114 ILE A O 1
ATOM 936 N N . PHE A 1 115 ? -42.625 11.536 52.604 1.00 74.31 115 PHE A N 1
ATOM 937 C CA . PHE A 1 115 ? -43.904 12.118 53.001 1.00 74.31 115 PHE A CA 1
ATOM 938 C C . PHE A 1 115 ? -44.801 11.021 53.580 1.00 74.31 115 PHE A C 1
ATOM 940 O O . PHE A 1 115 ? -45.099 10.027 52.921 1.00 74.31 115 PHE A O 1
ATOM 947 N N . ILE A 1 116 ? -45.191 11.172 54.847 1.00 74.88 116 ILE A N 1
ATOM 948 C CA . ILE A 1 116 ? -46.199 10.321 55.486 1.00 74.88 116 ILE A CA 1
ATOM 949 C C . ILE A 1 116 ? -47.530 11.053 55.333 1.00 74.88 116 ILE A C 1
ATOM 951 O O . ILE A 1 116 ? -47.830 11.956 56.111 1.00 74.88 116 ILE A O 1
ATOM 955 N N . ASP A 1 117 ? -48.307 10.678 54.319 1.00 73.75 117 ASP A N 1
ATOM 956 C CA . ASP A 1 117 ? -49.581 11.342 54.009 1.00 73.75 117 ASP A CA 1
ATOM 957 C C . ASP A 1 117 ? -50.654 11.092 55.081 1.00 73.75 117 ASP A C 1
ATOM 959 O O . ASP A 1 117 ? -51.531 11.926 55.302 1.00 73.75 117 ASP A O 1
ATOM 963 N N . TYR A 1 118 ? -50.567 9.959 55.787 1.00 73.44 118 TYR A N 1
ATOM 964 C CA . TYR A 1 118 ? -51.527 9.574 56.816 1.00 73.44 118 TYR A CA 1
ATOM 965 C C . TYR A 1 118 ? -50.819 8.967 58.026 1.00 73.44 118 TYR A C 1
ATOM 967 O O . TYR A 1 118 ? -50.195 7.910 57.948 1.00 73.44 118 TYR A O 1
ATOM 975 N N . PHE A 1 119 ? -50.957 9.632 59.170 1.00 76.44 119 PHE A N 1
ATOM 976 C CA . PHE A 1 119 ? -50.582 9.116 60.481 1.00 76.44 119 PHE A CA 1
ATOM 977 C C . PHE A 1 119 ? -51.837 9.090 61.354 1.00 76.44 119 PHE A C 1
ATOM 979 O O . PHE A 1 119 ? -52.526 10.099 61.494 1.00 76.44 119 PHE A O 1
ATOM 986 N N . GLY A 1 120 ? -52.139 7.931 61.934 1.00 80.06 120 GLY A N 1
ATOM 987 C CA . GLY A 1 120 ? -53.288 7.751 62.810 1.00 80.06 120 GLY A CA 1
ATOM 988 C C . GLY A 1 120 ? -52.947 6.827 63.966 1.00 80.06 120 GLY A C 1
ATOM 989 O O . GLY A 1 120 ? -52.262 5.820 63.793 1.00 80.06 120 GLY A O 1
ATOM 990 N N . VAL A 1 121 ? -53.438 7.171 65.153 1.00 80.69 121 VAL A N 1
ATOM 991 C CA . VAL A 1 121 ? -53.394 6.295 66.323 1.00 80.69 121 VAL A CA 1
ATOM 992 C C . VAL A 1 121 ? -54.728 5.566 66.387 1.00 80.69 121 VAL A C 1
ATOM 994 O O . VAL A 1 121 ? -55.762 6.178 66.645 1.00 80.69 121 VAL A O 1
ATOM 997 N N . ALA A 1 122 ? -54.712 4.261 66.131 1.00 80.81 122 ALA A N 1
ATOM 998 C CA . ALA A 1 122 ? -55.893 3.426 66.292 1.00 80.81 122 ALA A CA 1
ATOM 999 C C . ALA A 1 122 ? -55.996 2.967 67.750 1.00 80.81 122 ALA A C 1
ATOM 1001 O O . ALA A 1 122 ? -55.090 2.316 68.273 1.00 80.81 122 ALA A O 1
ATOM 1002 N N . TRP A 1 123 ? -57.109 3.295 68.407 1.00 80.38 123 TRP A N 1
ATOM 1003 C CA . TRP A 1 123 ? -57.426 2.779 69.734 1.00 80.38 123 TRP A CA 1
ATOM 1004 C C . TRP A 1 123 ? -58.418 1.624 69.616 1.00 80.38 123 TRP A C 1
ATOM 1006 O O . TRP A 1 123 ? -59.511 1.786 69.077 1.00 80.38 123 TRP A O 1
ATOM 1016 N N . ARG A 1 124 ? -58.024 0.452 70.124 1.00 81.50 124 ARG A N 1
ATOM 1017 C CA . ARG A 1 124 ? -58.830 -0.773 70.120 1.00 81.50 124 ARG A CA 1
ATOM 1018 C C . ARG A 1 124 ? -59.163 -1.170 71.565 1.00 81.50 124 ARG A C 1
ATOM 1020 O O . ARG A 1 124 ? -58.334 -1.813 72.210 1.00 81.50 124 ARG A O 1
ATOM 1027 N N . PRO A 1 125 ? -60.320 -0.750 72.103 1.00 83.94 125 PRO A N 1
ATOM 1028 C CA . PRO A 1 125 ? -60.668 -1.005 73.496 1.00 83.94 125 PRO A CA 1
ATOM 1029 C C . PRO A 1 125 ? -61.148 -2.444 73.735 1.00 83.94 125 PRO A C 1
ATOM 1031 O O . PRO A 1 125 ? -61.768 -3.068 72.870 1.00 83.94 125 PRO A O 1
ATOM 1034 N N . PHE A 1 126 ? -60.898 -2.943 74.946 1.00 84.94 126 PHE A N 1
ATOM 1035 C CA . PHE A 1 126 ? -61.389 -4.225 75.453 1.00 84.94 126 PHE A CA 1
ATOM 1036 C C . PHE A 1 126 ? -62.051 -4.015 76.817 1.00 84.94 126 PHE A C 1
ATOM 1038 O O . PHE A 1 126 ? -61.547 -3.254 77.646 1.00 84.94 126 PHE A O 1
ATOM 1045 N N . TYR A 1 127 ? -63.177 -4.688 77.048 1.00 83.12 127 TYR A N 1
ATOM 1046 C CA . TYR A 1 127 ? -63.827 -4.755 78.351 1.00 83.12 127 TYR A CA 1
ATOM 1047 C C . TYR A 1 127 ? -63.332 -5.979 79.116 1.00 83.12 127 TYR A C 1
ATOM 1049 O O . TYR A 1 127 ? -63.228 -7.071 78.560 1.00 83.12 127 TYR A O 1
ATOM 1057 N N . LEU A 1 128 ? -63.069 -5.795 80.407 1.00 81.62 128 LEU A N 1
ATOM 1058 C CA . LEU A 1 128 ? -62.738 -6.877 81.326 1.00 81.62 128 LEU A CA 1
ATOM 1059 C C . LEU A 1 128 ? -63.986 -7.223 82.126 1.00 81.62 128 LEU A C 1
ATOM 1061 O O . LEU A 1 128 ? -64.479 -6.393 82.892 1.00 81.62 128 LEU A O 1
ATOM 1065 N N . ILE A 1 129 ? -64.491 -8.443 81.958 1.00 79.94 129 ILE A N 1
ATOM 1066 C CA . ILE A 1 129 ? -65.595 -8.958 82.768 1.00 79.94 129 ILE A CA 1
ATOM 1067 C C . ILE A 1 129 ? -65.118 -10.134 83.620 1.00 79.94 129 ILE A C 1
ATOM 1069 O O . ILE A 1 129 ? -64.323 -10.962 83.178 1.00 79.94 129 ILE A O 1
ATOM 1073 N N . SER A 1 130 ? -65.594 -10.198 84.863 1.00 74.88 130 SER A N 1
ATOM 1074 C CA . SER A 1 130 ? -65.342 -11.318 85.772 1.00 74.88 130 SER A CA 1
ATOM 1075 C C . SER A 1 130 ? -66.585 -12.196 85.811 1.00 74.88 130 SER A C 1
ATOM 1077 O O . SER A 1 130 ? -67.628 -11.771 86.309 1.00 74.88 130 SER A O 1
ATOM 1079 N N . SER A 1 131 ? -66.484 -13.409 85.266 1.00 68.69 131 SER A N 1
ATOM 1080 C CA . SER A 1 131 ? -67.535 -14.423 85.354 1.00 68.69 131 SER A CA 1
ATOM 1081 C C . SER A 1 131 ? -66.946 -15.680 85.983 1.00 68.69 131 SER A C 1
ATOM 1083 O O . SER A 1 131 ? -65.943 -16.212 85.515 1.00 68.69 131 SER A O 1
ATOM 1085 N N . SER A 1 132 ? -67.547 -16.146 87.080 1.00 65.50 132 SER A N 1
ATOM 1086 C CA . SER A 1 132 ? -67.139 -17.375 87.786 1.00 65.50 132 SER A CA 1
ATOM 1087 C C . SER A 1 132 ? -65.660 -17.419 88.219 1.00 65.50 132 SER A C 1
ATOM 1089 O O . SER A 1 132 ? -65.038 -18.478 88.219 1.00 65.50 132 SER A O 1
ATOM 1091 N N . GLY A 1 133 ? -65.080 -16.271 88.591 1.00 72.94 133 GLY A N 1
ATOM 1092 C CA . GLY A 1 133 ? -63.693 -16.173 89.073 1.00 72.94 133 GLY A CA 1
ATOM 1093 C C . GLY A 1 133 ? -62.621 -16.147 87.978 1.00 72.94 133 GLY A C 1
ATOM 1094 O O . GLY A 1 133 ? -61.440 -16.045 88.302 1.00 72.94 133 GLY A O 1
ATOM 1095 N N . GLN A 1 134 ? -63.009 -16.191 86.699 1.00 68.69 134 GLN A N 1
ATOM 1096 C CA . GLN A 1 134 ? -62.107 -15.988 85.567 1.00 68.69 134 GLN A CA 1
ATOM 1097 C C . GLN A 1 134 ? -62.359 -14.618 84.931 1.00 68.69 134 GLN A C 1
ATOM 1099 O O . GLN A 1 134 ? -63.501 -14.228 84.679 1.00 68.69 134 GLN A O 1
ATOM 1104 N N . ILE A 1 135 ? -61.276 -13.873 84.704 1.00 76.38 135 ILE A N 1
ATOM 1105 C CA . ILE A 1 135 ? -61.307 -12.593 83.995 1.00 76.38 135 ILE A CA 1
ATOM 1106 C C . ILE A 1 135 ? -61.243 -12.903 82.503 1.00 76.38 135 ILE A C 1
ATOM 1108 O O . ILE A 1 135 ? -60.303 -13.557 82.052 1.00 76.38 135 ILE A O 1
ATOM 1112 N N . GLN A 1 136 ? -62.238 -12.437 81.754 1.00 77.81 136 GLN A N 1
ATOM 1113 C CA . GLN A 1 136 ? -62.305 -12.608 80.309 1.00 77.81 136 GLN A CA 1
ATOM 1114 C C . GLN A 1 136 ? -62.307 -11.245 79.614 1.00 77.81 136 GLN A C 1
ATOM 1116 O O . GLN A 1 136 ? -63.030 -10.326 80.008 1.00 77.81 136 GLN A O 1
ATOM 1121 N N . GLU A 1 137 ? -61.486 -11.133 78.572 1.00 82.00 137 GLU A N 1
ATOM 1122 C CA . GLU A 1 137 ? -61.416 -9.964 77.699 1.00 82.00 137 GLU A CA 1
ATOM 1123 C C . GLU A 1 137 ? -62.454 -10.081 76.585 1.00 82.00 137 GLU A C 1
ATOM 1125 O O . GLU A 1 137 ? -62.475 -11.063 75.839 1.00 82.00 137 GLU A O 1
ATOM 1130 N N . ILE A 1 138 ? -63.310 -9.066 76.459 1.00 80.12 138 ILE A N 1
ATOM 1131 C CA . ILE A 1 138 ? -64.280 -8.955 75.369 1.00 80.12 138 ILE A CA 1
ATOM 1132 C C . ILE A 1 138 ? -63.941 -7.721 74.530 1.00 80.12 138 ILE A C 1
ATOM 1134 O O . ILE A 1 138 ? -63.790 -6.630 75.087 1.00 80.12 138 ILE A O 1
ATOM 1138 N N . PRO A 1 139 ? -63.827 -7.853 73.197 1.00 84.62 139 PRO A N 1
ATOM 1139 C CA . PRO A 1 139 ? -63.598 -6.708 72.326 1.00 84.62 139 PRO A CA 1
ATOM 1140 C C . PRO A 1 139 ? -64.748 -5.698 72.431 1.00 84.62 139 PRO A C 1
ATOM 1142 O O . PRO A 1 139 ? -65.913 -6.058 72.286 1.00 84.62 139 PRO A O 1
ATOM 1145 N N . ALA A 1 140 ? -64.420 -4.426 72.669 1.00 76.00 140 ALA A N 1
ATOM 1146 C CA . ALA A 1 140 ? -65.392 -3.330 72.769 1.00 76.00 140 ALA A CA 1
ATOM 1147 C C . ALA A 1 140 ? -65.691 -2.662 71.410 1.00 76.00 140 ALA A C 1
ATOM 1149 O O . ALA A 1 140 ? -66.283 -1.586 71.349 1.00 76.00 140 ALA A O 1
ATOM 1150 N N . PHE A 1 141 ? -65.258 -3.286 70.317 1.00 77.81 141 PHE A N 1
ATOM 1151 C CA . PHE A 1 141 ? -65.505 -2.887 68.934 1.00 77.81 141 PHE A CA 1
ATOM 1152 C C . PHE A 1 141 ? -66.274 -4.023 68.239 1.00 77.81 141 PHE A C 1
ATOM 1154 O O . PHE A 1 141 ? -66.097 -5.193 68.585 1.00 77.81 141 PHE A O 1
ATOM 1161 N N . GLY A 1 142 ? -67.169 -3.680 67.307 1.00 71.62 142 GLY A N 1
ATOM 1162 C CA . GLY A 1 142 ? -67.987 -4.659 66.579 1.00 71.62 142 GLY A CA 1
ATOM 1163 C C . GLY A 1 142 ? -67.142 -5.627 65.744 1.00 71.62 142 GLY A C 1
ATOM 1164 O O . GLY A 1 142 ? -66.001 -5.318 65.401 1.00 71.62 142 GLY A O 1
ATOM 1165 N N . GLN A 1 143 ? -67.691 -6.802 65.430 1.00 66.50 143 GLN A N 1
ATOM 1166 C CA . GLN A 1 143 ? -67.123 -7.645 64.373 1.00 66.50 143 GLN A CA 1
ATOM 1167 C C . GLN A 1 143 ? -67.355 -6.933 63.034 1.00 66.50 143 GLN A C 1
ATOM 1169 O O . GLN A 1 143 ? -68.462 -6.440 62.813 1.00 66.50 143 GLN A O 1
ATOM 1174 N N . GLU A 1 144 ? -66.311 -6.821 62.208 1.00 56.69 144 GLU A N 1
ATOM 1175 C CA . GLU A 1 144 ? -66.458 -6.400 60.804 1.00 56.69 144 GLU A CA 1
ATOM 1176 C C . GLU A 1 144 ? -67.402 -7.336 60.041 1.00 56.69 144 GLU A C 1
ATOM 1178 O O . GLU A 1 144 ? -67.331 -8.567 60.277 1.00 56.69 144 GLU A O 1
#

Secondary structure (DSSP, 8-state):
-HHHHHHHHHHHHHHHHHHHHHHHHHHHHHHHHHHHHTT-SPPPPHHHHHHHHHHHHHHHHHHHHHHHHHHHHHHHHHHHHHHHHHHHHHHHHHHHHHHT-------PPPGGG------------EEEEEETTEEEEEESS---

pLDDT: mean 85.09, std 10.27, range [56.69, 97.12]

Sequence (144 aa):
LQDRLKREERELTQDQVEYEQRKWEERGNLAEIGASVFGIGRKKSLTTQLTKNRMTQQSKADVEQSAQAIQQFEQQIVELQARRAQLIEESNERWASIVNQISEIPLTPKKTDIFIDYFGVAWRPFYLISSSGQIQEIPAFGQE

Foldseek 3Di:
DVVVLVVLVVQLVVLVVVLVVLVVVLVVVVVVCVCVVVVHDDHDDPVVSVVSVVVSVVSVVSNVVSVVVSVVVVVVVVVVVVVVVVVVVVVVVVVVVVVVPPDDDDPDDDPVPDDPPDDDDDDWDWDWDDDPNDTDTDTPDDDD